Protein AF-A0A936YET1-F1 (afdb_monomer)

Sequence (97 aa):
MTGIVAIAIHSHPLFGGRLKIIEPVTRLNSPAYHKVRLIDQARGELIREKWSDKITGNVEFDYLTEGPWVLYAIDHTYEFEAVAISDRMATVDGTRP

pLDDT: mean 73.41, std 18.77, range [26.8, 92.0]

Structure (mmCIF, N/CA/C/O backbone):
data_AF-A0A936YET1-F1
#
_entry.id   AF-A0A936YET1-F1
#
loop_
_atom_site.group_PDB
_atom_site.id
_atom_site.type_symbol
_atom_site.label_atom_id
_atom_site.label_alt_id
_atom_site.label_comp_id
_atom_site.label_asym_id
_atom_site.label_entity_id
_atom_site.label_seq_id
_atom_site.pdbx_PDB_ins_code
_atom_site.Cartn_x
_atom_site.Cartn_y
_atom_site.Cartn_z
_atom_site.occupancy
_atom_site.B_iso_or_equiv
_atom_site.auth_seq_id
_atom_site.auth_comp_id
_atom_site.auth_asym_id
_atom_site.auth_atom_id
_atom_site.pdbx_PDB_model_num
ATOM 1 N N . MET A 1 1 ? 25.666 -6.497 31.924 1.00 33.94 1 MET A N 1
ATOM 2 C CA . MET A 1 1 ? 24.499 -5.595 31.994 1.00 33.94 1 MET A CA 1
ATOM 3 C C . MET A 1 1 ? 23.674 -5.823 30.743 1.00 33.94 1 MET A C 1
ATOM 5 O O . MET A 1 1 ? 24.053 -5.349 29.683 1.00 33.94 1 MET A O 1
ATOM 9 N N . THR A 1 2 ? 22.629 -6.640 30.836 1.00 28.67 2 THR A N 1
ATOM 10 C CA . THR A 1 2 ? 21.784 -6.992 29.688 1.00 28.67 2 THR A CA 1
ATOM 11 C C . THR A 1 2 ? 20.627 -6.003 29.659 1.00 28.67 2 THR A C 1
ATOM 13 O O . THR A 1 2 ? 19.734 -6.072 30.498 1.00 28.67 2 THR A O 1
ATOM 16 N N . GLY A 1 3 ? 20.692 -5.023 28.759 1.00 26.80 3 GLY A N 1
ATOM 17 C CA . GLY A 1 3 ? 19.600 -4.082 28.542 1.00 26.80 3 GLY A CA 1
ATOM 18 C C . GLY A 1 3 ? 18.472 -4.787 27.802 1.00 26.80 3 GLY A C 1
ATOM 19 O O . GLY A 1 3 ? 18.634 -5.163 26.644 1.00 26.80 3 GLY A O 1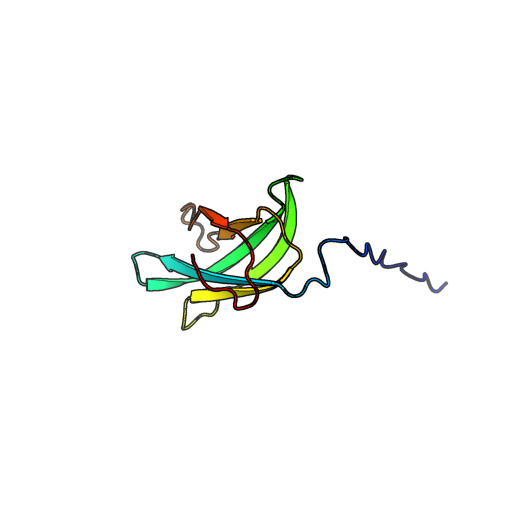
ATOM 20 N N . ILE A 1 4 ? 17.342 -4.990 28.474 1.00 30.11 4 ILE A N 1
ATOM 21 C CA . ILE A 1 4 ? 16.091 -5.361 27.816 1.00 30.11 4 ILE A CA 1
ATOM 22 C C . ILE A 1 4 ? 15.700 -4.156 26.958 1.00 30.11 4 ILE A C 1
ATOM 24 O O . ILE A 1 4 ? 15.322 -3.111 27.483 1.00 30.11 4 ILE A O 1
ATOM 28 N N . VAL A 1 5 ? 15.832 -4.280 25.638 1.00 26.91 5 VAL A N 1
ATOM 29 C CA . VAL A 1 5 ? 15.205 -3.338 24.712 1.00 26.91 5 VAL A CA 1
ATOM 30 C C . VAL A 1 5 ? 13.712 -3.619 24.790 1.00 26.91 5 VAL A C 1
ATOM 32 O O . VAL A 1 5 ? 13.221 -4.595 24.227 1.00 26.91 5 VAL A O 1
ATOM 35 N N . ALA A 1 6 ? 12.990 -2.789 25.539 1.00 27.92 6 ALA A N 1
ATOM 36 C CA . ALA A 1 6 ? 11.547 -2.717 25.421 1.00 27.92 6 ALA A CA 1
ATOM 37 C C . ALA A 1 6 ? 11.243 -2.186 24.015 1.00 27.92 6 ALA A C 1
ATOM 39 O O . ALA A 1 6 ? 11.249 -0.981 23.774 1.00 27.92 6 ALA A O 1
ATOM 40 N N . ILE A 1 7 ? 11.031 -3.093 23.060 1.00 35.41 7 ILE A N 1
ATOM 41 C CA . ILE A 1 7 ? 10.336 -2.749 21.825 1.00 35.41 7 ILE A CA 1
ATOM 42 C C . ILE A 1 7 ? 8.945 -2.345 22.294 1.00 35.41 7 ILE A C 1
ATOM 44 O O . ILE A 1 7 ? 8.169 -3.191 22.737 1.00 35.41 7 ILE A O 1
ATOM 48 N N . ALA A 1 8 ? 8.657 -1.045 22.283 1.00 29.59 8 ALA A N 1
ATOM 49 C CA . ALA A 1 8 ? 7.301 -0.567 22.439 1.00 29.59 8 ALA A CA 1
ATOM 50 C C . ALA A 1 8 ? 6.493 -1.202 21.304 1.00 29.59 8 ALA A C 1
ATOM 52 O O . ALA A 1 8 ? 6.557 -0.760 20.158 1.00 29.59 8 ALA A O 1
ATOM 53 N N . ILE A 1 9 ? 5.767 -2.278 21.610 1.00 38.81 9 ILE A N 1
ATOM 54 C CA . ILE A 1 9 ? 4.692 -2.759 20.756 1.00 38.81 9 ILE A CA 1
ATOM 55 C C . ILE A 1 9 ? 3.612 -1.693 20.905 1.00 38.81 9 ILE A C 1
ATOM 57 O O . ILE A 1 9 ? 2.711 -1.806 21.730 1.00 38.81 9 ILE A O 1
ATOM 61 N N . HIS A 1 10 ? 3.757 -0.593 20.166 1.00 37.38 10 HIS A N 1
ATOM 62 C CA . HIS A 1 10 ? 2.654 0.315 19.939 1.00 37.38 10 HIS A CA 1
ATOM 63 C C . HIS A 1 10 ? 1.680 -0.474 19.071 1.00 37.38 10 HIS A C 1
ATOM 65 O O . HIS A 1 10 ? 1.792 -0.501 17.844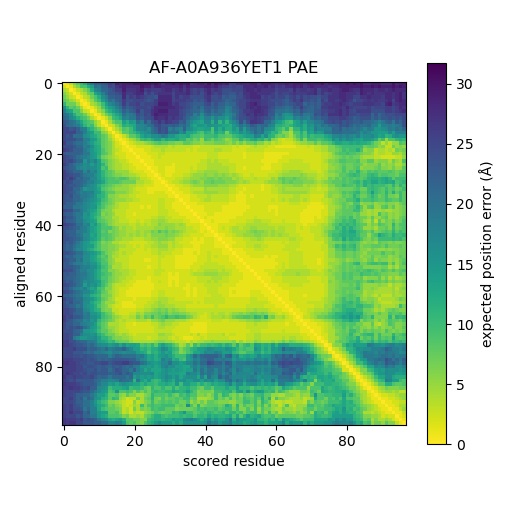 1.00 37.38 10 HIS A O 1
ATOM 71 N N . SER A 1 11 ? 0.779 -1.204 19.723 1.00 42.28 11 SER A N 1
ATOM 72 C CA . SER A 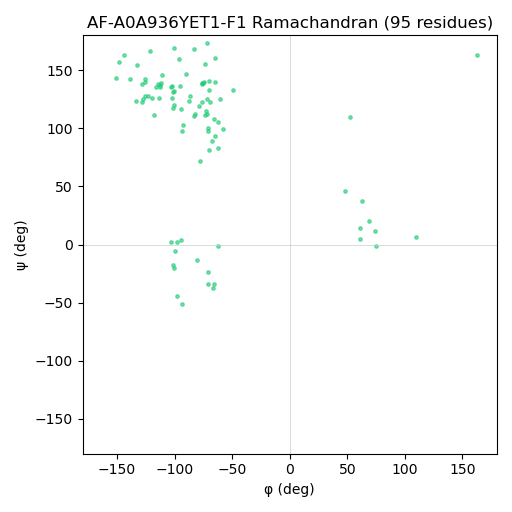1 11 ? -0.395 -1.793 19.103 1.00 42.28 11 SER A CA 1
ATOM 73 C C . SER A 1 11 ? -1.241 -0.635 18.585 1.00 42.28 11 SER A C 1
ATOM 75 O O . SER A 1 11 ? -2.128 -0.147 19.280 1.00 42.28 11 SER A O 1
ATOM 77 N N . HIS A 1 12 ? -0.895 -0.129 17.395 1.00 49.00 12 HIS A N 1
ATOM 78 C CA . HIS A 1 12 ? -1.709 0.863 16.711 1.00 49.00 12 HIS A CA 1
ATOM 79 C C . HIS A 1 12 ? -3.066 0.191 16.483 1.00 49.00 12 HIS A C 1
ATOM 81 O O . HIS A 1 12 ? -3.107 -0.884 15.876 1.00 49.00 12 HIS A O 1
ATOM 87 N N . PRO A 1 13 ? -4.174 0.797 16.929 1.00 52.06 13 PRO A N 1
ATOM 88 C CA . PRO A 1 13 ? -5.516 0.224 16.805 1.00 52.06 13 PRO A CA 1
ATOM 89 C C . PRO A 1 13 ? -5.981 0.025 15.347 1.00 52.06 13 PRO A C 1
ATOM 91 O O . PRO A 1 13 ? -7.076 -0.474 15.120 1.00 52.06 13 PRO A O 1
ATOM 94 N N . LEU A 1 14 ? -5.154 0.397 14.365 1.00 55.50 14 LEU A N 1
ATOM 95 C CA . LEU A 1 14 ? -5.347 0.184 12.929 1.00 55.50 14 LEU A CA 1
ATOM 96 C C . LEU A 1 14 ? -4.961 -1.228 12.455 1.00 55.50 14 LEU A C 1
ATOM 98 O O . LEU A 1 14 ? -5.275 -1.604 11.324 1.00 55.50 14 LEU A O 1
ATOM 102 N N . PHE A 1 15 ? -4.261 -2.004 13.288 1.00 59.66 15 PHE A N 1
ATOM 103 C CA . PHE A 1 15 ? -3.838 -3.366 12.970 1.00 59.66 15 PHE A CA 1
ATOM 104 C C . PHE A 1 15 ? -4.761 -4.395 13.629 1.00 59.66 15 PHE A C 1
ATOM 106 O O . PHE A 1 15 ? -5.042 -4.312 14.823 1.00 59.66 15 PHE A O 1
ATOM 113 N N . GLY A 1 16 ? -5.201 -5.388 12.850 1.00 65.56 16 GLY A N 1
ATOM 114 C CA . GLY A 1 16 ? -6.054 -6.488 13.326 1.00 65.56 16 GLY A CA 1
ATOM 115 C C . GLY A 1 16 ? -7.494 -6.454 12.810 1.00 65.56 16 GLY A C 1
ATOM 116 O O . GLY A 1 16 ? -8.311 -7.275 13.223 1.00 65.56 16 GLY A O 1
ATOM 117 N N . GLY A 1 17 ? -7.815 -5.532 11.898 1.00 75.19 17 GLY A N 1
ATOM 118 C CA . GLY A 1 17 ? -9.079 -5.573 11.167 1.00 75.19 17 GLY A CA 1
ATOM 119 C C . GLY A 1 17 ? -9.117 -6.704 10.129 1.00 75.19 17 GLY A C 1
ATOM 120 O O . GLY A 1 17 ? -8.134 -7.403 9.905 1.00 75.19 17 GLY A O 1
ATOM 121 N N . ARG A 1 18 ? -10.276 -6.907 9.498 1.00 85.75 18 ARG A N 1
ATOM 122 C CA . ARG A 1 18 ? -10.500 -7.970 8.493 1.00 85.75 18 ARG A CA 1
ATOM 123 C C . ARG A 1 18 ? -10.387 -7.488 7.046 1.00 85.75 18 ARG A C 1
ATOM 125 O O . ARG A 1 18 ? -10.707 -8.242 6.135 1.00 85.75 18 ARG A O 1
ATOM 132 N N . LEU A 1 19 ? -10.056 -6.214 6.851 1.00 87.19 19 LEU A N 1
ATOM 133 C CA . LEU A 1 19 ? -10.050 -5.584 5.539 1.00 87.19 19 LEU A CA 1
ATOM 134 C C . LEU A 1 19 ? -8.645 -5.607 4.950 1.00 87.19 19 LEU A C 1
ATOM 136 O O . LEU A 1 19 ? -7.645 -5.728 5.667 1.00 87.19 19 LEU A O 1
ATOM 140 N N . LYS A 1 20 ? -8.583 -5.452 3.636 1.00 89.75 20 LYS A N 1
ATOM 141 C CA . LYS A 1 20 ? -7.344 -5.344 2.890 1.00 89.75 20 LYS A CA 1
ATOM 142 C C . LYS A 1 20 ? -7.472 -4.365 1.731 1.00 89.75 20 LYS A C 1
ATOM 144 O O . LYS A 1 20 ? -8.571 -3.994 1.321 1.00 89.75 20 LYS A O 1
ATOM 149 N N . ILE A 1 21 ? -6.325 -3.937 1.222 1.00 88.31 21 ILE A N 1
ATOM 150 C CA . ILE A 1 21 ? -6.198 -3.131 0.007 1.00 88.31 21 ILE A CA 1
ATOM 151 C C . ILE A 1 21 ? -5.233 -3.846 -0.926 1.00 88.31 21 ILE A C 1
ATOM 153 O O . ILE A 1 21 ? -4.112 -4.155 -0.520 1.00 88.31 21 ILE A O 1
ATOM 157 N N . ILE A 1 22 ? -5.657 -4.057 -2.172 1.00 90.00 22 ILE A N 1
ATOM 158 C CA . ILE A 1 22 ? -4.794 -4.494 -3.268 1.00 90.00 22 ILE A CA 1
ATOM 159 C C . ILE A 1 22 ? -4.718 -3.352 -4.274 1.00 90.00 22 ILE A C 1
ATOM 161 O O . ILE A 1 22 ? -5.751 -2.857 -4.729 1.00 90.00 22 ILE A O 1
ATOM 165 N N . GLU A 1 23 ? -3.503 -2.930 -4.619 1.00 87.12 23 GLU A N 1
ATOM 166 C CA . GLU A 1 23 ? -3.306 -1.856 -5.584 1.00 87.12 23 GLU A CA 1
ATOM 167 C C . GLU A 1 23 ? -2.243 -2.1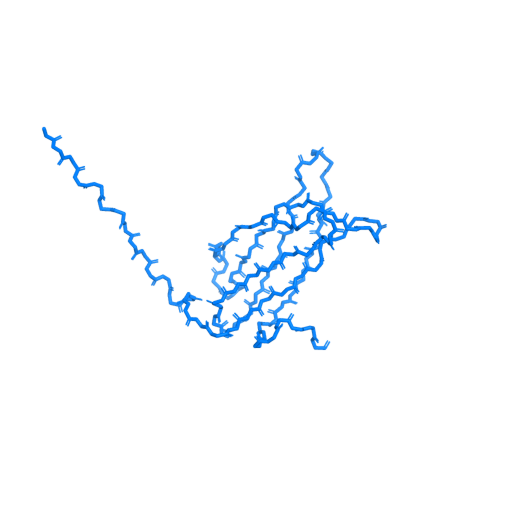77 -6.636 1.00 87.12 23 GLU A C 1
ATOM 169 O O . GLU A 1 23 ? -1.099 -2.446 -6.264 1.00 87.12 23 GLU A O 1
ATOM 174 N N . PRO A 1 24 ? -2.574 -2.127 -7.943 1.00 87.12 24 PRO A N 1
ATOM 175 C CA . PRO A 1 24 ? -1.574 -2.188 -8.994 1.00 87.12 24 PRO A CA 1
ATOM 176 C C . PRO A 1 24 ? -0.771 -0.892 -9.046 1.00 87.12 24 PRO A C 1
ATOM 178 O O . PRO A 1 24 ? -1.305 0.202 -9.222 1.00 87.12 24 PRO A O 1
ATOM 181 N N . VAL A 1 25 ? 0.540 -1.043 -8.963 1.00 85.25 25 VAL A N 1
ATOM 182 C CA . VAL A 1 25 ? 1.512 -0.007 -9.267 1.00 85.25 25 VAL A CA 1
ATOM 183 C C . VAL A 1 25 ? 1.936 -0.185 -10.715 1.00 85.25 25 VAL A C 1
ATOM 185 O O . VAL A 1 25 ? 2.519 -1.206 -11.087 1.00 85.25 25 VAL A O 1
ATOM 188 N N . THR A 1 26 ? 1.644 0.816 -11.538 1.00 82.88 26 THR A N 1
ATOM 189 C CA . THR A 1 26 ? 1.971 0.791 -12.964 1.00 82.88 26 THR A CA 1
ATOM 190 C C . THR A 1 26 ? 2.769 2.013 -13.378 1.00 82.88 26 THR A C 1
ATOM 192 O O . THR A 1 26 ? 2.456 3.127 -12.960 1.00 82.88 26 THR A O 1
ATOM 195 N N . ARG A 1 27 ? 3.732 1.814 -14.276 1.00 77.88 27 ARG A N 1
ATOM 196 C CA . ARG A 1 27 ? 4.463 2.863 -14.989 1.00 77.88 27 ARG A CA 1
ATOM 197 C C . ARG A 1 27 ? 4.222 2.679 -16.482 1.00 77.88 27 ARG A C 1
ATOM 199 O O . ARG A 1 27 ? 4.427 1.584 -16.995 1.00 77.88 27 ARG A O 1
ATOM 206 N N . LEU A 1 28 ? 3.758 3.723 -17.174 1.00 81.19 28 LEU A N 1
ATOM 207 C CA . LEU A 1 28 ? 3.420 3.665 -18.608 1.00 81.19 28 LEU A CA 1
ATOM 208 C C . LEU A 1 28 ? 2.539 2.445 -18.962 1.00 81.19 28 LEU A C 1
ATOM 210 O O . LEU A 1 28 ? 2.818 1.710 -19.907 1.00 81.19 28 LEU A O 1
ATOM 214 N N . ASN A 1 29 ? 1.493 2.204 -18.163 1.00 77.75 29 ASN A N 1
ATOM 215 C CA . ASN A 1 29 ? 0.576 1.059 -18.283 1.00 77.75 29 ASN A CA 1
ATOM 216 C C . ASN A 1 29 ? 1.222 -0.335 -18.134 1.00 77.7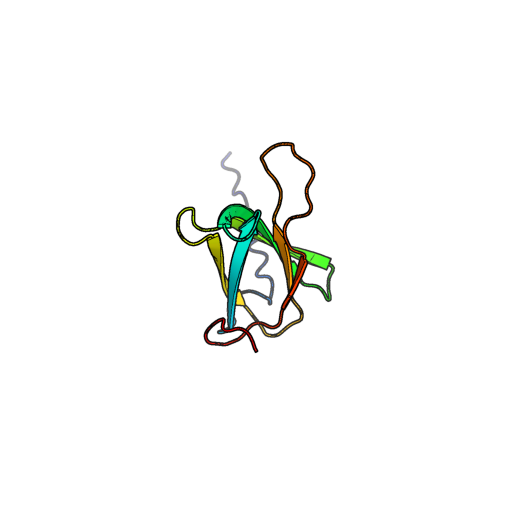5 29 ASN A C 1
ATOM 218 O O . ASN A 1 29 ? 0.587 -1.337 -18.450 1.00 77.75 29 ASN A O 1
ATOM 222 N N . SER A 1 30 ? 2.456 -0.417 -17.633 1.00 79.12 30 SER A N 1
ATOM 223 C CA . SER A 1 30 ? 3.154 -1.673 -17.339 1.00 79.12 30 SER A CA 1
ATOM 224 C C . SER A 1 30 ? 3.322 -1.861 -15.829 1.00 79.12 30 SER A C 1
ATOM 226 O O . SER A 1 30 ? 3.522 -0.864 -15.131 1.00 79.12 30 SER A O 1
ATOM 228 N N . PRO A 1 31 ? 3.270 -3.099 -15.300 1.00 85.38 31 PRO A N 1
ATOM 229 C CA . PRO A 1 31 ? 3.597 -3.384 -13.906 1.00 85.38 31 PRO A CA 1
ATOM 230 C C . PRO A 1 31 ? 4.931 -2.772 -13.489 1.00 85.38 31 PRO A C 1
ATOM 232 O O . PRO A 1 31 ? 5.929 -2.903 -14.199 1.00 85.38 31 PRO A O 1
ATOM 235 N N . ALA A 1 32 ? 4.950 -2.108 -12.338 1.00 84.19 32 ALA A N 1
ATOM 236 C CA . ALA A 1 32 ? 6.135 -1.436 -11.842 1.00 84.19 32 ALA A CA 1
ATOM 237 C C . ALA A 1 32 ? 6.480 -1.895 -10.422 1.00 84.19 32 ALA A C 1
ATOM 239 O O . ALA A 1 32 ? 5.609 -2.079 -9.569 1.00 84.19 32 ALA A O 1
ATOM 240 N N . TYR A 1 33 ? 7.778 -2.078 -10.174 1.00 86.88 33 TYR A N 1
ATOM 241 C CA . TYR A 1 33 ? 8.316 -2.503 -8.886 1.00 86.88 33 TYR A CA 1
ATOM 242 C C . TYR A 1 33 ? 8.703 -1.279 -8.056 1.00 86.88 33 TYR A C 1
ATOM 244 O O . TYR A 1 33 ? 9.783 -0.731 -8.236 1.00 86.88 33 TYR A O 1
ATOM 252 N N . HIS A 1 34 ? 7.836 -0.838 -7.149 1.00 85.56 34 HIS A N 1
ATOM 253 C CA . HIS A 1 34 ? 8.086 0.328 -6.302 1.00 85.56 34 HIS A CA 1
ATOM 254 C C . HIS A 1 34 ? 7.766 0.041 -4.847 1.00 85.56 34 HIS A C 1
ATOM 256 O O . HIS A 1 34 ? 6.933 -0.804 -4.513 1.00 85.56 34 HIS A O 1
ATOM 262 N N . LYS A 1 35 ? 8.423 0.789 -3.961 1.00 87.12 35 LYS A N 1
ATOM 263 C CA . LYS A 1 35 ? 8.089 0.788 -2.545 1.00 87.12 35 LYS A CA 1
ATOM 264 C C . LYS A 1 35 ? 6.854 1.656 -2.343 1.00 87.12 35 LYS A C 1
ATOM 266 O O . LYS A 1 35 ? 6.897 2.846 -2.624 1.00 87.12 35 LYS A O 1
ATOM 271 N N . VAL A 1 36 ? 5.775 1.076 -1.840 1.00 87.69 36 VAL A N 1
ATOM 272 C CA . VAL A 1 36 ? 4.515 1.771 -1.573 1.00 87.69 36 VAL A CA 1
ATOM 273 C C . VAL A 1 36 ? 4.372 2.045 -0.084 1.00 87.69 36 VAL A C 1
ATOM 275 O O . VAL A 1 36 ? 4.632 1.167 0.742 1.00 87.69 36 VAL A O 1
ATOM 278 N N . ARG A 1 37 ? 3.950 3.262 0.254 1.00 88.88 37 ARG A N 1
ATOM 279 C CA . ARG A 1 37 ? 3.582 3.697 1.604 1.00 88.88 37 ARG A CA 1
ATOM 280 C C . ARG A 1 37 ? 2.071 3.711 1.748 1.00 88.88 37 ARG A C 1
ATOM 282 O O . ARG A 1 37 ? 1.399 4.300 0.909 1.00 88.88 37 ARG A O 1
ATOM 289 N N . LEU A 1 38 ? 1.571 3.119 2.824 1.00 88.12 38 LEU A N 1
ATOM 290 C CA . LEU A 1 38 ? 0.182 3.217 3.255 1.00 88.12 38 LEU A CA 1
ATOM 291 C C . LEU A 1 38 ? 0.082 4.235 4.392 1.00 88.12 38 LEU A C 1
ATOM 293 O O . LEU A 1 38 ? 0.697 4.041 5.445 1.00 88.12 38 LEU A O 1
ATOM 297 N N . ILE A 1 39 ? -0.698 5.288 4.175 1.00 87.31 39 ILE A N 1
ATOM 298 C CA . ILE A 1 39 ? -0.922 6.385 5.117 1.00 87.31 39 ILE A CA 1
ATOM 299 C C . ILE A 1 39 ? -2.377 6.362 5.596 1.00 87.31 39 ILE A C 1
ATOM 301 O O . ILE A 1 39 ? -3.295 6.218 4.786 1.00 87.31 39 ILE A O 1
ATOM 305 N N . ASP A 1 40 ? -2.590 6.528 6.901 1.00 86.50 40 ASP A N 1
ATOM 306 C CA . ASP A 1 40 ? -3.906 6.867 7.457 1.00 86.50 40 ASP A CA 1
ATOM 307 C C . ASP A 1 40 ? -4.207 8.326 7.092 1.00 86.50 40 ASP A C 1
ATOM 309 O O . ASP A 1 40 ? -3.535 9.236 7.580 1.00 86.50 40 ASP A O 1
ATOM 313 N N . GLN A 1 41 ? -5.193 8.564 6.224 1.00 82.38 41 GLN A N 1
ATOM 314 C CA . GLN A 1 41 ? -5.503 9.911 5.738 1.00 82.38 41 GLN A CA 1
ATOM 315 C C . GLN A 1 41 ? -6.015 10.829 6.850 1.00 82.38 41 GLN A C 1
ATOM 317 O O . GLN A 1 41 ? -5.742 12.027 6.831 1.00 82.38 41 GLN A O 1
ATOM 322 N N . ALA A 1 42 ? -6.759 10.282 7.812 1.00 82.81 42 ALA A N 1
ATOM 323 C CA . ALA A 1 42 ? -7.357 11.072 8.879 1.00 82.81 42 ALA A CA 1
ATOM 324 C C . ALA A 1 42 ? -6.292 11.585 9.857 1.00 82.81 42 ALA A C 1
ATOM 326 O O . ALA A 1 42 ? -6.428 12.683 10.395 1.00 82.81 42 ALA A O 1
ATOM 327 N N . ARG A 1 43 ? -5.234 10.795 10.079 1.00 81.06 43 ARG A N 1
ATOM 328 C CA . ARG A 1 43 ? -4.145 11.125 11.013 1.00 81.06 43 ARG A CA 1
ATOM 329 C C . ARG A 1 43 ? -2.881 11.652 10.333 1.00 81.06 43 ARG A C 1
ATOM 331 O O . ARG A 1 43 ? -2.046 12.255 10.997 1.00 81.06 43 ARG A O 1
ATOM 338 N N . GLY A 1 44 ? -2.728 11.433 9.029 1.00 82.00 44 GLY A N 1
ATOM 339 C CA . GLY A 1 44 ? -1.497 11.723 8.290 1.00 82.00 44 GLY A CA 1
ATOM 340 C C . GLY A 1 44 ? -0.330 10.799 8.658 1.00 82.00 44 GLY A C 1
ATOM 341 O O . GLY A 1 44 ? 0.827 11.151 8.432 1.00 82.00 44 GLY A O 1
ATOM 342 N N . GLU A 1 45 ? -0.606 9.634 9.245 1.00 85.38 45 GLU A N 1
ATOM 343 C CA . GLU A 1 45 ? 0.412 8.745 9.810 1.00 85.38 45 GLU A CA 1
ATOM 344 C C . GLU A 1 45 ? 0.834 7.651 8.829 1.00 85.38 45 GLU A C 1
ATOM 346 O O . GLU A 1 45 ? 0.000 7.005 8.192 1.00 85.38 45 GLU A O 1
ATOM 351 N N . LEU A 1 46 ? 2.145 7.397 8.746 1.00 85.50 46 LEU A N 1
ATOM 352 C CA . LEU A 1 46 ? 2.675 6.247 8.021 1.00 85.50 46 LEU A CA 1
ATOM 353 C C . LEU A 1 46 ? 2.400 4.967 8.798 1.00 85.50 46 LEU A C 1
ATOM 355 O O . LEU A 1 46 ? 2.971 4.740 9.861 1.00 85.50 46 LEU A O 1
ATOM 359 N N . ILE A 1 47 ? 1.579 4.104 8.211 1.00 87.62 47 ILE A N 1
ATOM 360 C CA . ILE A 1 47 ? 1.176 2.848 8.834 1.00 87.62 47 ILE A CA 1
ATOM 361 C C . ILE A 1 47 ? 2.095 1.717 8.402 1.00 87.62 47 ILE A C 1
ATOM 363 O O . ILE A 1 47 ? 2.604 0.973 9.240 1.00 87.62 47 ILE A O 1
ATOM 367 N N . ARG A 1 48 ? 2.306 1.561 7.090 1.00 88.06 48 ARG A N 1
ATOM 368 C CA . ARG A 1 48 ? 3.113 0.472 6.529 1.00 88.06 48 ARG A CA 1
ATOM 369 C C . ARG A 1 48 ? 3.825 0.877 5.255 1.00 88.06 48 ARG A C 1
ATOM 371 O O . ARG A 1 48 ? 3.381 1.749 4.515 1.00 88.06 48 ARG A O 1
ATOM 378 N N . GLU A 1 49 ? 4.902 0.158 4.973 1.00 90.12 49 GLU A N 1
ATOM 379 C CA . GLU A 1 49 ? 5.590 0.208 3.693 1.00 90.12 49 GLU A CA 1
ATOM 380 C C . GLU A 1 49 ? 5.766 -1.207 3.147 1.00 90.12 49 GLU A C 1
ATOM 382 O O . GLU A 1 49 ? 6.110 -2.125 3.894 1.00 90.12 49 GLU A O 1
ATOM 387 N N . LYS A 1 50 ? 5.548 -1.391 1.846 1.00 89.56 50 LYS A N 1
ATOM 388 C CA . LYS A 1 50 ? 5.729 -2.682 1.177 1.00 89.56 50 LYS A CA 1
ATOM 389 C C . LYS A 1 50 ? 6.117 -2.463 -0.278 1.00 89.56 50 LYS A C 1
ATOM 391 O O . LYS A 1 50 ? 5.643 -1.526 -0.909 1.00 89.56 50 LYS A O 1
ATOM 396 N N . TRP A 1 51 ? 6.993 -3.308 -0.806 1.00 90.44 51 TRP A N 1
ATOM 397 C CA . TRP A 1 51 ? 7.277 -3.323 -2.239 1.00 90.44 51 TRP A CA 1
ATOM 398 C C . TRP A 1 51 ? 6.120 -3.970 -2.999 1.00 90.44 51 TRP A C 1
ATOM 400 O O . TRP A 1 51 ? 5.567 -4.968 -2.530 1.00 90.44 51 TRP A O 1
ATOM 410 N N . SER A 1 52 ? 5.763 -3.415 -4.156 1.00 89.06 52 SER A N 1
ATOM 411 C CA . SER A 1 52 ? 4.891 -4.105 -5.103 1.00 89.06 52 SER A CA 1
ATOM 412 C C . SER A 1 52 ? 5.566 -5.365 -5.646 1.00 89.06 52 SER A C 1
ATOM 414 O O . SER A 1 52 ? 6.784 -5.536 -5.576 1.00 89.06 52 SER A O 1
ATOM 416 N N . ASP A 1 53 ? 4.767 -6.278 -6.176 1.00 90.81 53 ASP A N 1
ATOM 417 C CA . ASP A 1 53 ? 5.252 -7.469 -6.851 1.00 90.81 53 ASP A CA 1
ATOM 418 C C . ASP A 1 53 ? 5.911 -7.122 -8.198 1.00 90.81 53 ASP A C 1
ATOM 420 O O . ASP A 1 53 ? 5.431 -6.271 -8.946 1.00 90.81 53 ASP A O 1
ATOM 424 N N . LYS A 1 54 ? 7.014 -7.801 -8.532 1.00 87.50 54 LYS A N 1
ATOM 425 C CA . LYS A 1 54 ? 7.800 -7.513 -9.748 1.00 87.50 54 LYS A CA 1
ATOM 426 C C . LYS A 1 54 ? 7.109 -7.925 -11.045 1.00 87.50 54 LYS A C 1
ATOM 428 O O . LYS A 1 54 ? 7.473 -7.411 -12.097 1.00 87.50 54 LYS A O 1
ATOM 433 N N . ILE A 1 55 ? 6.187 -8.883 -10.985 1.00 90.81 55 ILE A N 1
ATOM 434 C CA . ILE A 1 55 ? 5.562 -9.486 -12.166 1.00 90.81 55 ILE A CA 1
ATOM 435 C C . ILE A 1 55 ? 4.208 -8.825 -12.432 1.00 90.81 55 ILE A C 1
ATOM 437 O O . ILE A 1 55 ? 3.883 -8.487 -13.565 1.00 90.81 55 ILE A O 1
ATOM 441 N N . THR A 1 56 ? 3.423 -8.625 -11.378 1.00 89.56 56 THR A N 1
ATOM 442 C CA . THR A 1 56 ? 2.047 -8.121 -11.438 1.00 89.56 56 THR A CA 1
ATOM 443 C C . THR A 1 56 ? 1.937 -6.636 -11.113 1.00 89.56 56 THR A C 1
ATOM 445 O O . THR A 1 56 ? 0.947 -6.012 -11.479 1.00 89.56 56 THR A O 1
ATOM 448 N N . GLY A 1 57 ? 2.929 -6.053 -10.431 1.00 87.88 57 GLY A N 1
ATOM 449 C CA . GLY A 1 57 ? 2.886 -4.664 -9.971 1.00 87.88 57 GLY A CA 1
ATOM 450 C C . GLY A 1 57 ? 1.972 -4.460 -8.764 1.00 87.88 57 GLY A C 1
ATOM 451 O O . GLY A 1 57 ? 1.887 -3.350 -8.251 1.00 87.88 57 GLY A O 1
ATOM 452 N N . ASN A 1 58 ? 1.300 -5.501 -8.269 1.00 90.56 58 ASN A N 1
ATOM 453 C CA . ASN A 1 58 ? 0.368 -5.368 -7.158 1.00 90.56 58 ASN A CA 1
ATOM 454 C C . ASN A 1 58 ? 1.099 -5.215 -5.824 1.00 90.56 58 ASN A C 1
ATOM 456 O O . ASN A 1 58 ? 2.053 -5.935 -5.531 1.00 90.56 58 ASN A O 1
ATOM 460 N N . VAL A 1 59 ? 0.599 -4.324 -4.976 1.00 89.88 59 VAL A N 1
ATOM 461 C CA . VAL A 1 59 ? 0.903 -4.296 -3.546 1.00 89.88 59 VAL A CA 1
ATOM 462 C C . VAL A 1 59 ? -0.350 -4.667 -2.760 1.00 89.88 59 VAL A C 1
ATOM 464 O O . VAL A 1 59 ? -1.448 -4.232 -3.094 1.00 89.88 59 VAL A O 1
ATOM 467 N N . GLU A 1 60 ? -0.185 -5.473 -1.714 1.00 92.00 60 GLU A N 1
ATOM 468 C CA . GLU A 1 60 ? -1.281 -5.905 -0.838 1.00 92.00 60 GLU A CA 1
ATOM 469 C C . GLU A 1 60 ? -0.987 -5.525 0.615 1.00 92.00 60 GLU A C 1
ATOM 471 O O . GLU A 1 60 ? 0.085 -5.852 1.143 1.00 92.00 60 GLU A O 1
ATOM 476 N N . PHE A 1 61 ? -1.941 -4.847 1.252 1.00 89.69 61 PHE A N 1
ATOM 477 C CA . PHE A 1 61 ? -1.929 -4.508 2.671 1.00 89.69 61 PHE A CA 1
ATOM 478 C C . PHE A 1 61 ? -3.116 -5.167 3.372 1.00 89.69 61 PHE A C 1
ATOM 480 O O . PHE A 1 61 ? -4.256 -4.759 3.169 1.00 89.69 61 PHE A O 1
ATOM 487 N N . ASP A 1 62 ? -2.830 -6.141 4.232 1.00 90.56 62 ASP A N 1
ATOM 488 C CA . ASP A 1 62 ? -3.841 -6.913 4.963 1.00 90.56 62 ASP A CA 1
ATOM 489 C C . ASP A 1 62 ? -4.026 -6.436 6.401 1.00 90.56 62 ASP A C 1
ATOM 491 O O . ASP A 1 62 ? -3.189 -5.720 6.951 1.00 90.56 62 ASP A O 1
ATOM 495 N N . TYR A 1 63 ? -5.070 -6.917 7.064 1.00 87.75 63 TYR A N 1
ATOM 496 C CA . TYR A 1 63 ? -5.351 -6.646 8.475 1.00 87.75 63 TYR A CA 1
ATOM 497 C C . TYR A 1 63 ? -5.621 -5.169 8.789 1.00 87.75 63 TYR A C 1
ATOM 499 O O . TYR A 1 63 ? -5.176 -4.656 9.820 1.00 87.75 63 TYR A O 1
ATOM 507 N N . LEU A 1 64 ? -6.311 -4.483 7.877 1.00 86.06 64 LEU A N 1
ATOM 508 C CA . LEU A 1 64 ? -6.706 -3.084 8.002 1.00 86.06 64 LEU A CA 1
ATOM 509 C C . LEU A 1 64 ? -8.074 -2.951 8.670 1.00 86.06 64 LEU A C 1
ATOM 511 O O . LEU A 1 64 ? -8.969 -3.783 8.487 1.00 86.06 64 LEU A O 1
ATOM 515 N N . THR A 1 65 ? -8.237 -1.874 9.429 1.00 87.31 65 THR A N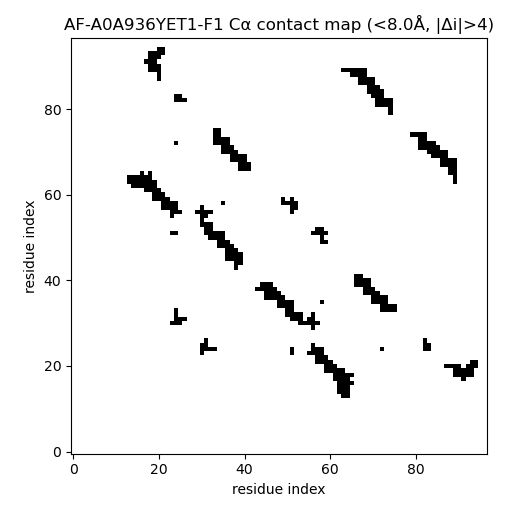 1
ATOM 516 C CA . THR A 1 65 ? -9.542 -1.388 9.882 1.00 87.31 65 THR A CA 1
ATOM 517 C C . THR A 1 65 ? -10.216 -0.540 8.806 1.00 87.31 65 THR A C 1
ATOM 519 O O . THR A 1 65 ? -9.605 -0.153 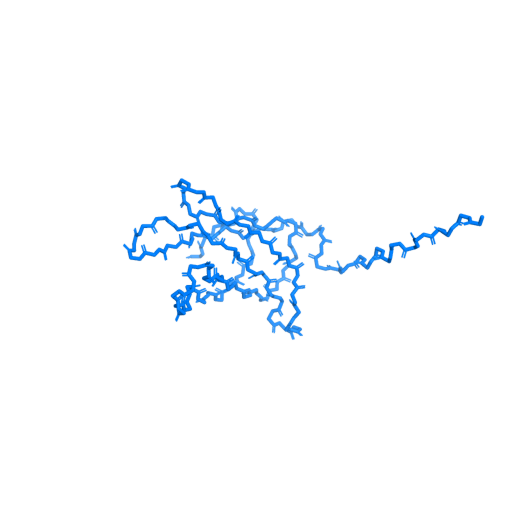7.807 1.00 87.31 65 THR A O 1
ATOM 522 N N . GLU A 1 66 ? -11.496 -0.244 9.009 1.00 82.06 66 GLU A N 1
ATOM 523 C CA . GLU A 1 66 ? -12.202 0.733 8.185 1.00 82.06 66 GLU A CA 1
ATOM 524 C C . GLU A 1 66 ? -11.590 2.126 8.384 1.00 82.06 66 GLU A C 1
ATOM 526 O O . G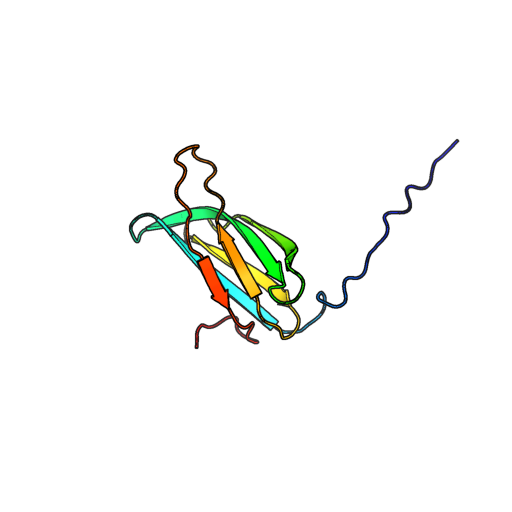LU A 1 66 ? -11.197 2.489 9.496 1.00 82.06 66 GLU A O 1
ATOM 531 N N . GLY A 1 67 ? -11.469 2.884 7.299 1.00 80.56 67 GLY A N 1
ATOM 532 C CA . GLY A 1 67 ? -10.885 4.216 7.323 1.00 80.56 67 GLY A CA 1
ATOM 533 C C . GLY A 1 67 ? -10.472 4.694 5.932 1.00 80.56 67 GLY A C 1
ATOM 534 O O . GLY A 1 67 ? -10.378 3.881 5.006 1.00 80.56 67 GLY A O 1
ATOM 535 N N . PRO A 1 68 ? -10.256 6.008 5.772 1.00 83.06 68 PRO A N 1
ATOM 536 C CA . PRO A 1 68 ? -9.693 6.563 4.556 1.00 83.06 68 PRO A CA 1
ATOM 537 C C . PRO A 1 68 ? -8.183 6.295 4.511 1.00 83.06 68 PRO A C 1
ATOM 539 O O . PRO A 1 68 ? -7.430 6.675 5.412 1.00 83.06 68 PRO A O 1
ATOM 542 N N . TRP A 1 69 ? -7.747 5.626 3.451 1.00 84.31 69 TRP A N 1
ATOM 543 C CA . TRP A 1 69 ? -6.360 5.245 3.233 1.00 84.31 69 TRP A CA 1
ATOM 544 C C . TRP A 1 69 ? -5.805 5.971 2.016 1.00 84.31 69 TRP A C 1
ATOM 546 O O . TRP A 1 69 ? -6.459 6.028 0.975 1.00 84.31 69 TRP A O 1
ATOM 556 N N . VAL A 1 70 ? -4.571 6.458 2.123 1.00 85.38 70 VAL A N 1
ATOM 557 C CA . VAL A 1 70 ? -3.832 7.004 0.980 1.00 85.38 70 VAL A CA 1
ATOM 558 C C . VAL A 1 70 ? -2.603 6.151 0.722 1.00 85.38 70 VAL A C 1
ATOM 560 O O . VAL A 1 70 ? -1.881 5.775 1.650 1.00 85.38 70 VAL A O 1
ATOM 563 N N . LEU A 1 71 ? -2.368 5.839 -0.550 1.00 86.94 71 LEU A N 1
ATOM 564 C CA . LEU A 1 71 ? -1.196 5.101 -0.997 1.00 86.94 71 LEU A CA 1
ATOM 565 C C . LEU A 1 71 ? -0.291 6.008 -1.832 1.00 86.94 71 LEU A C 1
ATOM 567 O O . LEU A 1 71 ? -0.774 6.741 -2.692 1.00 86.94 71 LEU A O 1
ATOM 571 N N . TYR A 1 72 ? 1.017 5.910 -1.595 1.00 81.75 72 TYR A N 1
ATOM 572 C CA . TYR A 1 72 ? 2.050 6.594 -2.376 1.00 81.75 72 TYR A CA 1
ATOM 573 C C . TYR A 1 72 ? 3.097 5.585 -2.838 1.00 81.75 72 TYR A C 1
ATOM 575 O O . TYR A 1 72 ? 3.721 4.944 -1.987 1.00 81.75 72 TYR A O 1
ATOM 583 N N . ALA A 1 73 ? 3.344 5.456 -4.143 1.00 82.75 73 ALA A N 1
ATOM 584 C CA . ALA A 1 73 ? 4.512 4.721 -4.617 1.00 82.75 73 ALA A CA 1
ATOM 585 C C . ALA A 1 73 ? 5.727 5.656 -4.688 1.00 82.75 73 ALA A C 1
ATOM 587 O O . ALA A 1 73 ? 5.684 6.745 -5.256 1.00 82.75 73 ALA A O 1
ATOM 588 N N . ILE A 1 74 ? 6.821 5.231 -4.066 1.00 77.44 74 ILE A N 1
ATOM 589 C CA . ILE A 1 74 ? 8.088 5.952 -4.071 1.00 77.44 74 ILE A CA 1
ATOM 590 C C . ILE A 1 74 ? 8.868 5.508 -5.301 1.00 77.44 74 ILE A C 1
ATOM 592 O O . ILE A 1 74 ? 9.166 4.316 -5.472 1.00 77.44 74 ILE A O 1
ATOM 596 N N . ASP A 1 75 ? 9.237 6.469 -6.139 1.00 68.12 75 ASP A N 1
ATOM 597 C CA . ASP A 1 75 ? 10.221 6.210 -7.173 1.00 68.12 75 ASP A CA 1
ATOM 598 C C . ASP A 1 75 ? 11.602 5.994 -6.536 1.00 68.12 75 ASP A C 1
ATOM 600 O O . ASP A 1 75 ? 12.098 6.816 -5.767 1.00 68.12 75 ASP A O 1
ATOM 604 N N . HIS A 1 76 ? 12.201 4.839 -6.813 1.00 62.19 76 HIS A N 1
ATOM 605 C CA . HIS A 1 76 ? 13.532 4.467 -6.332 1.00 62.19 76 HIS A CA 1
ATOM 606 C C . HIS A 1 76 ? 14.596 4.602 -7.432 1.00 62.19 76 HIS A C 1
ATOM 608 O O . HIS A 1 76 ? 15.757 4.271 -7.201 1.00 62.19 76 HIS A O 1
ATOM 614 N N . THR A 1 77 ? 14.208 5.070 -8.623 1.00 62.59 77 THR A N 1
ATOM 615 C CA . THR A 1 77 ? 15.064 5.155 -9.812 1.00 62.59 77 THR A CA 1
ATOM 616 C C . THR A 1 77 ? 15.733 6.520 -9.994 1.00 62.59 77 THR A C 1
ATOM 618 O O . THR A 1 77 ? 16.457 6.711 -10.964 1.00 62.59 77 THR A O 1
ATOM 621 N N . TYR A 1 78 ? 15.558 7.453 -9.047 1.00 53.12 78 TYR A N 1
ATOM 622 C CA . TYR A 1 78 ? 16.028 8.851 -9.119 1.00 53.12 78 TYR A CA 1
ATOM 623 C C . TYR A 1 78 ? 15.438 9.678 -10.277 1.00 53.12 78 TYR A C 1
ATOM 625 O O . TYR A 1 78 ? 15.777 10.851 -10.428 1.00 53.12 78 TYR A O 1
ATOM 633 N N . GLU A 1 79 ? 14.510 9.115 -11.047 1.00 55.09 79 GLU A N 1
ATOM 634 C CA . GLU A 1 79 ? 13.584 9.863 -11.887 1.00 55.09 79 GLU A CA 1
ATOM 635 C C . GLU A 1 79 ? 12.441 10.304 -10.962 1.00 55.09 79 GLU A C 1
ATOM 637 O O . GLU A 1 79 ? 11.757 9.488 -10.359 1.00 55.09 79 GLU A O 1
ATOM 642 N N . PHE A 1 80 ? 12.307 11.600 -10.689 1.00 49.78 80 PHE A N 1
ATOM 643 C CA . PHE A 1 80 ? 11.327 12.094 -9.718 1.00 49.78 80 PHE A CA 1
ATOM 644 C C . PHE A 1 80 ? 9.921 12.119 -10.341 1.00 49.78 80 PHE A C 1
ATOM 646 O O . PHE A 1 80 ? 9.393 13.188 -10.635 1.00 49.78 80 PHE A O 1
ATOM 653 N N . GLU A 1 81 ? 9.305 10.955 -10.550 1.00 50.56 81 GLU A N 1
ATOM 654 C CA . GLU A 1 81 ? 7.888 10.848 -10.908 1.00 50.56 81 GLU A CA 1
ATOM 655 C C . GLU A 1 81 ? 7.070 10.432 -9.677 1.00 50.56 81 GLU A C 1
ATOM 657 O O . GLU A 1 81 ? 7.356 9.441 -9.007 1.00 50.56 81 GLU A O 1
ATOM 662 N N . ALA A 1 82 ? 6.031 11.203 -9.346 1.00 47.78 82 ALA A N 1
ATOM 663 C CA . ALA A 1 82 ? 5.055 10.784 -8.346 1.00 47.78 82 ALA A CA 1
ATOM 664 C C . ALA A 1 82 ? 4.211 9.651 -8.945 1.00 47.78 82 ALA A C 1
ATOM 666 O O . ALA A 1 82 ? 3.278 9.891 -9.713 1.00 47.78 82 ALA A O 1
ATOM 667 N N . VAL A 1 83 ? 4.559 8.406 -8.628 1.00 55.09 83 VAL A N 1
ATOM 668 C CA . VAL A 1 83 ? 3.840 7.237 -9.131 1.00 55.09 83 VAL A CA 1
ATOM 669 C C . VAL A 1 83 ? 2.618 6.998 -8.236 1.00 55.09 83 VAL A C 1
ATOM 671 O O . VAL A 1 83 ? 2.746 6.629 -7.074 1.00 55.09 83 VAL A O 1
ATOM 674 N N . ALA A 1 84 ? 1.434 7.246 -8.801 1.00 56.84 84 ALA A N 1
ATOM 675 C CA . ALA A 1 84 ? 0.093 6.960 -8.277 1.00 56.84 84 ALA A CA 1
ATOM 676 C C . ALA A 1 84 ? -0.232 7.479 -6.855 1.00 56.84 84 ALA A C 1
ATOM 678 O O . ALA A 1 84 ? 0.194 6.925 -5.843 1.00 56.84 84 ALA A O 1
ATOM 679 N N . ILE A 1 85 ? -1.105 8.491 -6.798 1.00 59.38 85 ILE A N 1
ATOM 680 C CA . ILE A 1 85 ? -1.868 8.854 -5.597 1.00 59.38 85 ILE A CA 1
ATOM 681 C C . ILE A 1 85 ? -3.275 8.292 -5.800 1.00 59.38 85 ILE A C 1
ATOM 683 O O . ILE A 1 85 ? -3.959 8.682 -6.746 1.00 59.38 85 ILE A O 1
ATOM 687 N N . SER A 1 86 ? -3.701 7.366 -4.942 1.00 65.12 86 SER A N 1
ATOM 688 C CA . SER A 1 86 ? -5.086 6.890 -4.926 1.00 65.12 86 SER A CA 1
ATOM 689 C C . SER A 1 86 ? -5.647 6.993 -3.520 1.00 65.12 86 SER A C 1
ATOM 691 O O . SER A 1 86 ? -5.108 6.390 -2.590 1.00 65.12 86 SER A O 1
ATOM 693 N N . ASP A 1 87 ? -6.781 7.679 -3.406 1.00 69.62 87 ASP A N 1
ATOM 694 C CA . ASP A 1 87 ? -7.654 7.569 -2.242 1.00 69.62 87 ASP A CA 1
ATOM 695 C C . ASP A 1 87 ? -8.314 6.189 -2.270 1.00 69.62 87 ASP A C 1
ATOM 697 O O . ASP A 1 87 ? -8.769 5.724 -3.326 1.00 69.62 87 ASP A O 1
ATOM 701 N N . ARG A 1 88 ? -8.314 5.494 -1.130 1.00 73.19 88 ARG A N 1
ATOM 702 C CA . ARG A 1 88 ? -8.843 4.134 -1.021 1.00 73.19 88 ARG A CA 1
ATOM 703 C C . ARG A 1 88 ? -9.640 3.901 0.246 1.00 73.19 88 ARG A C 1
ATOM 705 O O . ARG A 1 88 ? -9.267 4.328 1.334 1.00 73.19 88 ARG A O 1
ATOM 712 N N . MET A 1 89 ? -10.707 3.122 0.087 1.00 77.25 89 MET A N 1
ATOM 713 C CA . MET A 1 89 ? -11.382 2.446 1.189 1.00 77.25 89 MET A CA 1
ATOM 714 C C . MET A 1 89 ? -10.968 0.976 1.181 1.00 77.25 89 MET A C 1
ATOM 716 O O . MET A 1 89 ? -10.895 0.356 0.121 1.00 77.25 89 MET A O 1
ATOM 720 N N . ALA A 1 90 ? -10.666 0.428 2.356 1.00 75.12 90 ALA A N 1
ATOM 721 C CA . ALA A 1 90 ? -10.343 -0.987 2.485 1.00 75.12 90 ALA A CA 1
ATOM 722 C C . ALA A 1 90 ? -11.621 -1.834 2.380 1.00 75.12 90 ALA A C 1
ATOM 724 O O . ALA A 1 90 ? -12.651 -1.487 2.957 1.00 75.12 90 ALA A O 1
ATOM 725 N N . THR A 1 91 ? -11.546 -2.963 1.680 1.00 78.06 91 THR A N 1
ATOM 726 C CA . THR A 1 91 ? -12.654 -3.918 1.507 1.00 78.06 91 THR A CA 1
ATOM 727 C C . THR A 1 91 ? -12.240 -5.292 2.031 1.00 78.06 91 THR A C 1
ATOM 729 O O . THR A 1 91 ? -11.074 -5.525 2.340 1.00 78.06 91 THR A O 1
ATOM 732 N N . VAL A 1 92 ? -13.187 -6.218 2.211 1.00 77.31 92 VAL A N 1
ATOM 733 C CA . VAL A 1 92 ? -12.878 -7.561 2.753 1.00 77.31 92 VAL A CA 1
ATOM 734 C C . VAL A 1 92 ? -12.006 -8.365 1.782 1.00 77.31 92 VAL A C 1
ATOM 736 O O . VAL A 1 92 ? -11.109 -9.099 2.184 1.00 77.31 92 VAL A O 1
ATOM 739 N N . ASP A 1 93 ? -12.264 -8.212 0.493 1.00 83.31 93 ASP A N 1
ATOM 740 C CA . ASP A 1 93 ? -11.613 -8.897 -0.618 1.00 83.31 93 ASP A CA 1
ATOM 741 C C . ASP A 1 93 ? -10.533 -8.043 -1.304 1.00 83.31 93 ASP A C 1
ATOM 743 O O . ASP A 1 93 ? -9.792 -8.557 -2.141 1.00 83.31 93 ASP A O 1
ATOM 747 N N . GLY A 1 94 ? -10.384 -6.773 -0.920 1.00 73.69 94 GLY A N 1
ATOM 748 C CA . GLY A 1 94 ? -9.401 -5.848 -1.489 1.00 73.69 94 GLY A CA 1
ATOM 749 C C . GLY A 1 94 ? -9.757 -5.350 -2.885 1.00 73.69 94 GLY A C 1
ATOM 750 O O . GLY A 1 94 ? -8.896 -4.778 -3.555 1.00 73.69 94 GLY A O 1
ATOM 751 N N . THR A 1 95 ? -10.988 -5.588 -3.341 1.00 78.00 95 THR A N 1
ATOM 752 C CA . THR A 1 95 ? -11.456 -5.158 -4.657 1.00 78.00 95 THR A CA 1
ATOM 753 C C . THR A 1 95 ? -11.700 -3.654 -4.715 1.00 78.00 95 THR A C 1
ATOM 755 O O . THR A 1 95 ? -11.921 -2.980 -3.704 1.00 78.00 95 THR A O 1
ATOM 758 N N . ARG A 1 96 ? -11.624 -3.130 -5.941 1.00 69.50 96 ARG A N 1
ATOM 759 C CA . ARG A 1 96 ? -12.005 -1.760 -6.286 1.00 69.50 96 ARG A CA 1
ATOM 760 C C . ARG A 1 96 ? -13.539 -1.665 -6.336 1.00 69.50 96 ARG A C 1
ATOM 762 O O . ARG A 1 96 ? -14.140 -2.595 -6.875 1.00 69.50 96 ARG A O 1
ATOM 769 N N . PRO A 1 97 ? -14.149 -0.590 -5.804 1.00 60.16 97 PRO A N 1
ATOM 770 C CA . PRO A 1 97 ? -15.542 -0.259 -6.095 1.00 60.16 97 PRO A CA 1
ATOM 77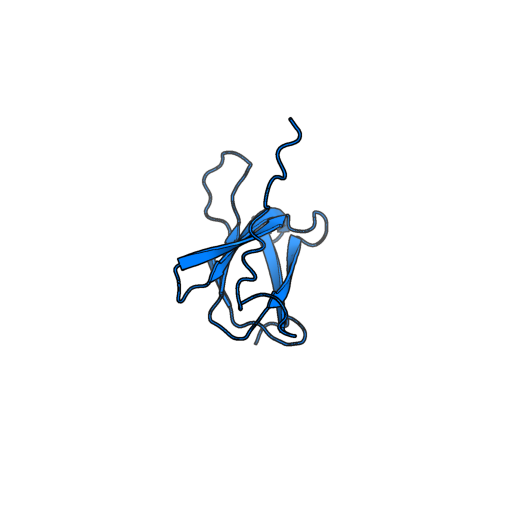1 C C . PRO A 1 97 ? -15.795 -0.097 -7.598 1.00 60.16 97 PRO A C 1
ATOM 773 O O . PRO A 1 97 ? -14.850 0.321 -8.313 1.00 60.16 97 PRO A O 1
#

Secondary structure (DSSP, 8-state):
------------TTEEEEEEEEEE-EETTEE---EEEEEETTTTEEEEEEEPPTTT-EEEEEEEPSSEEEEEEEP-SS----EEEEEEE-BSS----

Nearest PDB structures (foldseek):
  6lsd-assembly1_A  TM=4.640E-01  e=5.721E-01  Homo sapiens
  7x8g-assembly2_C  TM=4.570E-01  e=8.885E-01  Homo sapiens
  7b10-assembly1_A  TM=4.780E-01  e=1.720E+00  Homo sapiens
  5j9s-assembly1_A  TM=4.263E-01  e=1.458E+00  Homo sapiens
  7x8f-assembly2_C  TM=4.892E-01  e=2.670E+00  Homo sapiens

Mean predicted aligned error: 10.01 Å

Radius of gyration: 15.32 Å; Cα contacts (8 Å, |Δi|>4): 204; chains: 1; bounding box: 40×22×51 Å

Foldseek 3Di:
DDDDPPPPPPVPVFAQALWKAKDAFDDPNHQDWFWKWKAQPVVRDTDDIDTADPHRNIDMDGRGDWGWIWMWTDDPPPPPDGGDTDTDTTDNVNDDD

Solvent-accessible surface area (backbone atoms only — not comparable to full-atom values): 5750 Å² total; per-residue (Å²): 137,86,78,80,78,79,73,79,78,73,76,53,89,55,60,77,32,78,19,16,41,55,44,75,36,60,52,94,90,34,57,28,71,33,47,30,38,39,27,39,57,89,77,72,40,83,73,48,74,48,62,22,36,76,82,69,2,40,31,77,48,71,34,27,43,88,54,57,34,35,39,41,36,46,60,85,80,82,58,93,53,88,43,60,82,47,85,40,70,52,27,75,84,20,61,81,133